Protein AF-A0A6V7P6I8-F1 (afdb_monomer_lite)

InterPro domains:
  IPR013057 Amino acid transporter, transmembrane domain [PF01490] (2-120)

pLDDT: mean 77.4, std 14.61, range [43.59, 95.0]

Radius of gyration: 20.66 Å; chains: 1; bounding box: 40×48×55 Å

Organism: NCBI:txid296719

Foldseek 3Di:
DVVVVVVVVVVVLCVVDVVPDDQLVSLCVPPNPVRSVVRVVVVVVVVVVVLVVVLVVVLVVVCVVDVDPQPCPDPDSDDPSVVVVVVSVVVVVVVVVCPDPPVVVVVVVVVVVVVVVVVVVVVVVVD

Secondary structure (DSSP, 8-state):
-HHHHHHHHHHHHHHH-TT--SHHHHHHHHH-HHHHHHHHHHHHHHHHHHHHHHHHHHHHHHHHH-TT----BTTB---HHHHHHHHHHHHHHHHHH---HHHHHHHHHHHHHHHHHHHHHHHTT--

Structure (mmCIF, N/CA/C/O backbone):
data_AF-A0A6V7P6I8-F1
#
_entry.id   AF-A0A6V7P6I8-F1
#
loop_
_atom_site.group_PDB
_atom_site.id
_atom_site.type_symbol
_atom_site.label_atom_id
_atom_site.label_alt_id
_atom_site.label_comp_id
_atom_site.label_asym_id
_atom_site.label_entity_id
_atom_site.label_seq_id
_atom_site.pdbx_PDB_ins_code
_atom_site.Cartn_x
_atom_site.Cartn_y
_atom_site.Cartn_z
_atom_site.occupancy
_atom_site.B_iso_or_equiv
_atom_site.auth_seq_id
_atom_site.auth_comp_id
_atom_site.auth_asym_id
_atom_site.auth_atom_id
_atom_site.pdbx_PDB_model_num
ATOM 1 N N . MET A 1 1 ? 7.336 -16.938 12.063 1.00 78.12 1 MET A N 1
ATOM 2 C CA . MET A 1 1 ? 6.630 -16.777 13.358 1.00 78.12 1 MET A CA 1
ATOM 3 C C . MET A 1 1 ? 5.979 -15.405 13.514 1.00 78.12 1 MET A C 1
ATOM 5 O O . MET A 1 1 ? 4.791 -15.374 13.802 1.00 78.12 1 MET A O 1
ATOM 9 N N . ILE A 1 2 ? 6.697 -14.294 13.288 1.00 90.31 2 ILE A N 1
ATOM 10 C CA . ILE A 1 2 ? 6.169 -12.928 13.497 1.00 90.31 2 ILE A CA 1
ATOM 11 C C . ILE A 1 2 ? 4.906 -12.663 12.661 1.00 90.31 2 ILE A C 1
ATOM 13 O O . ILE A 1 2 ? 3.902 -12.247 13.223 1.00 90.31 2 ILE A O 1
ATOM 17 N N . CYS A 1 3 ? 4.904 -13.016 11.369 1.00 88.69 3 CYS A N 1
ATOM 18 C CA . CYS A 1 3 ? 3.736 -12.82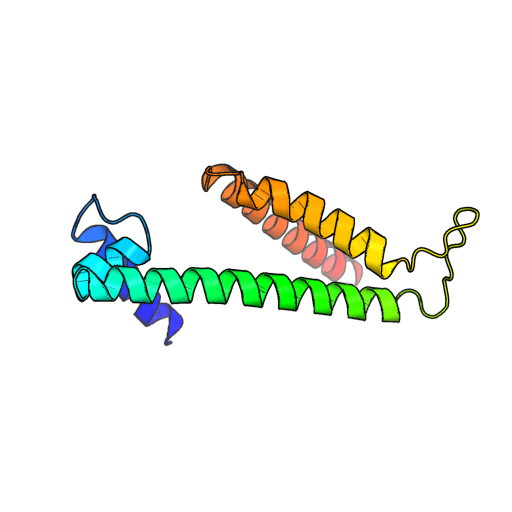9 10.494 1.00 88.69 3 CYS A CA 1
ATOM 19 C C . CYS A 1 3 ? 2.502 -13.632 10.939 1.00 88.69 3 CYS A C 1
ATOM 21 O O . CYS A 1 3 ? 1.374 -13.170 10.804 1.00 88.69 3 CYS A O 1
ATOM 23 N N . CYS A 1 4 ? 2.699 -14.836 11.489 1.00 91.38 4 CYS A N 1
ATOM 24 C CA . CYS A 1 4 ? 1.590 -15.651 11.989 1.00 91.38 4 CYS A CA 1
ATOM 25 C C . CYS A 1 4 ? 0.993 -15.039 13.258 1.00 91.38 4 CYS A C 1
ATOM 27 O O . CYS A 1 4 ? -0.223 -15.014 13.420 1.00 91.38 4 CYS A O 1
ATOM 29 N N . TYR A 1 5 ? 1.851 -14.527 14.145 1.00 93.00 5 TYR A N 1
ATOM 30 C CA . TYR A 1 5 ? 1.418 -13.863 15.369 1.00 93.00 5 TYR A CA 1
ATOM 31 C C . TYR A 1 5 ? 0.673 -12.557 15.068 1.00 93.00 5 TYR A C 1
ATOM 33 O O . TYR A 1 5 ? -0.425 -12.349 15.581 1.00 93.00 5 TYR A O 1
ATOM 41 N N . THR A 1 6 ? 1.217 -11.710 14.187 1.00 91.25 6 THR A N 1
ATOM 42 C CA . THR A 1 6 ? 0.540 -10.478 13.759 1.00 91.25 6 THR A CA 1
ATOM 43 C C . THR A 1 6 ? -0.761 -10.779 13.025 1.00 91.25 6 THR A C 1
ATOM 45 O O . THR A 1 6 ? -1.755 -10.110 13.285 1.00 91.25 6 THR A O 1
ATOM 48 N N . GLY A 1 7 ? -0.803 -11.819 12.185 1.00 90.81 7 GLY A N 1
ATOM 49 C CA . GLY A 1 7 ? -2.024 -12.270 11.515 1.00 90.81 7 GLY A CA 1
ATOM 50 C C . GLY A 1 7 ? -3.111 -12.734 12.489 1.00 90.81 7 GLY A C 1
ATOM 51 O O . GLY A 1 7 ? -4.264 -12.323 12.362 1.00 90.81 7 GLY A O 1
ATOM 52 N N . LEU A 1 8 ? -2.750 -13.528 13.504 1.00 92.94 8 LEU A N 1
ATOM 53 C CA . LEU A 1 8 ? -3.688 -13.955 14.546 1.00 92.94 8 LEU A CA 1
ATOM 54 C C . LEU A 1 8 ? -4.218 -12.752 15.338 1.00 92.94 8 LEU A C 1
ATOM 56 O O . LEU A 1 8 ? -5.416 -12.668 15.599 1.00 92.94 8 LEU A O 1
ATOM 60 N N . LEU A 1 9 ? -3.344 -11.808 15.697 1.00 90.50 9 LEU A N 1
ATOM 61 C CA . LEU A 1 9 ? -3.737 -10.595 16.410 1.00 90.50 9 LEU A CA 1
ATOM 62 C C . LEU A 1 9 ? -4.689 -9.736 15.565 1.00 90.50 9 LEU A C 1
ATOM 64 O O . LEU A 1 9 ? -5.728 -9.310 16.062 1.00 90.50 9 LEU A O 1
ATOM 68 N N . LEU A 1 10 ? -4.390 -9.566 14.272 1.00 90.06 10 LEU A N 1
ATOM 69 C CA . LEU A 1 10 ? -5.240 -8.842 13.327 1.00 90.06 10 LEU A CA 1
ATOM 70 C C . LEU A 1 10 ? -6.634 -9.474 13.231 1.00 90.06 10 LEU A C 1
ATOM 72 O O . LEU A 1 10 ? -7.641 -8.773 13.285 1.00 90.06 10 LEU A O 1
ATOM 76 N N . GLN A 1 11 ? -6.696 -10.806 13.145 1.00 90.12 11 GLN A N 1
ATOM 77 C CA . GLN A 1 11 ? -7.955 -11.549 13.120 1.00 90.12 11 GLN A CA 1
ATOM 78 C C . GLN A 1 11 ? -8.766 -11.329 14.403 1.00 90.12 11 GLN A C 1
ATOM 80 O O . GLN A 1 11 ? -9.982 -11.152 14.344 1.00 90.12 11 GLN A O 1
ATOM 85 N N . ARG A 1 12 ? -8.107 -11.322 15.567 1.00 88.69 12 ARG A N 1
ATOM 86 C CA . ARG A 1 12 ? -8.770 -11.054 16.852 1.00 88.69 12 ARG A CA 1
ATOM 87 C C . ARG A 1 12 ? -9.315 -9.630 16.914 1.00 88.69 12 ARG A C 1
ATOM 89 O O . ARG A 1 12 ? -10.443 -9.462 17.360 1.00 88.69 12 ARG A O 1
ATOM 96 N N . CYS A 1 13 ? -8.572 -8.643 16.414 1.00 86.50 13 CYS A N 1
ATOM 97 C CA . CYS A 1 13 ? -9.042 -7.260 16.322 1.00 86.50 13 CYS A CA 1
ATOM 98 C C . CYS A 1 13 ? -10.244 -7.114 15.378 1.00 86.50 13 CYS A C 1
ATOM 100 O O . CYS A 1 13 ? -11.228 -6.493 15.757 1.00 86.50 13 CYS A O 1
ATOM 102 N N . MET A 1 14 ? -10.213 -7.721 14.187 1.00 87.56 14 MET A N 1
ATOM 103 C CA . MET A 1 14 ? -11.336 -7.646 13.237 1.00 87.56 14 MET A CA 1
ATOM 104 C C . MET A 1 14 ? -12.600 -8.359 13.740 1.00 87.56 14 MET A C 1
ATOM 106 O O . MET A 1 14 ? -13.707 -7.930 13.435 1.00 87.56 14 MET A O 1
ATOM 110 N N . ASN A 1 15 ? -12.454 -9.423 14.537 1.00 89.25 15 ASN A N 1
ATOM 111 C CA . ASN A 1 15 ? -13.592 -10.105 15.160 1.00 89.25 15 ASN A CA 1
ATOM 112 C C . ASN A 1 15 ? -14.157 -9.363 16.385 1.00 89.25 15 ASN A C 1
ATOM 114 O O . ASN A 1 15 ? -15.247 -9.712 16.834 1.00 89.25 15 ASN A O 1
ATOM 118 N N . ALA A 1 16 ? -13.430 -8.394 16.952 1.00 88.00 16 ALA A N 1
ATOM 119 C CA . ALA A 1 16 ? -13.851 -7.691 18.163 1.00 88.00 16 ALA A CA 1
ATOM 120 C C . ALA A 1 16 ? -14.982 -6.682 17.903 1.00 88.00 16 ALA A C 1
ATOM 122 O O . ALA A 1 16 ? -15.885 -6.563 18.728 1.00 88.00 16 ALA A O 1
ATOM 123 N N . ASP A 1 17 ? -14.965 -5.985 16.762 1.00 85.81 17 ASP A N 1
ATOM 124 C CA . ASP A 1 17 ? -16.041 -5.074 16.359 1.00 85.81 17 ASP A CA 1
ATOM 125 C C . ASP A 1 17 ? -16.251 -5.135 14.830 1.00 85.81 17 ASP A C 1
ATOM 127 O O . ASP A 1 17 ? -15.304 -4.898 14.075 1.00 85.81 17 ASP A O 1
ATOM 131 N N . PRO A 1 18 ? -17.480 -5.399 14.339 1.00 81.81 18 PRO A N 1
ATOM 132 C CA . PRO A 1 18 ? -17.788 -5.466 12.905 1.00 81.81 18 PRO A CA 1
ATOM 133 C C . PRO A 1 18 ? -17.571 -4.146 12.137 1.00 81.81 18 PRO A C 1
ATOM 135 O O . PRO A 1 18 ? -17.611 -4.139 10.901 1.00 81.81 18 PRO A O 1
ATOM 138 N N . ARG A 1 19 ? -17.364 -3.023 12.837 1.00 80.88 19 ARG A N 1
ATOM 139 C CA . ARG A 1 19 ? -16.991 -1.728 12.248 1.00 80.88 19 ARG A CA 1
ATOM 140 C C . ARG A 1 19 ? -15.523 -1.674 11.827 1.00 80.88 19 ARG A C 1
ATOM 142 O O . ARG A 1 19 ? -15.182 -0.862 10.971 1.00 80.88 19 ARG A O 1
ATOM 149 N N . ILE A 1 20 ? -14.668 -2.533 12.381 1.00 84.62 20 ILE A N 1
ATOM 150 C CA . ILE A 1 20 ? -13.235 -2.574 12.081 1.00 84.62 20 ILE A CA 1
ATOM 151 C C . ILE A 1 20 ? -13.035 -3.276 10.738 1.00 84.62 20 ILE A C 1
ATOM 153 O O . ILE A 1 20 ? -13.092 -4.501 10.637 1.00 84.62 20 ILE A O 1
ATOM 157 N N . ARG A 1 21 ? -12.813 -2.487 9.685 1.00 80.25 21 ARG A N 1
ATOM 158 C CA . ARG A 1 21 ? -12.611 -3.003 8.320 1.00 80.25 21 ARG A CA 1
ATOM 159 C C . ARG A 1 21 ? -11.272 -2.621 7.713 1.00 80.25 21 ARG A C 1
ATOM 161 O O . ARG A 1 21 ? -10.843 -3.262 6.758 1.00 80.25 21 ARG A O 1
ATOM 168 N N . THR A 1 22 ? -10.623 -1.586 8.237 1.00 85.75 22 THR A N 1
ATOM 169 C CA . THR A 1 22 ? -9.359 -1.077 7.701 1.00 85.75 22 THR A CA 1
ATOM 170 C C . THR A 1 22 ? -8.265 -1.058 8.766 1.00 85.75 22 THR A C 1
ATOM 172 O O . THR A 1 22 ? -8.545 -0.965 9.960 1.00 85.75 22 THR A O 1
ATOM 175 N N . TYR A 1 23 ? -6.998 -1.130 8.344 1.00 85.12 23 TYR A N 1
ATOM 176 C CA . TYR A 1 23 ? -5.848 -1.067 9.256 1.00 85.12 23 TYR A CA 1
ATOM 177 C C . TYR A 1 23 ? -5.837 0.185 10.155 1.00 85.12 23 TYR A C 1
ATOM 179 O O . TYR A 1 23 ? -5.582 0.040 11.351 1.00 85.12 23 TYR A O 1
ATOM 187 N N . PRO A 1 24 ? -6.165 1.396 9.658 1.00 89.75 24 PRO A N 1
ATOM 188 C CA . PRO A 1 24 ? -6.301 2.570 10.518 1.00 89.75 24 PRO A CA 1
ATOM 189 C C . PRO A 1 24 ? -7.385 2.431 11.597 1.00 89.75 24 PRO A C 1
ATOM 191 O O . PRO A 1 24 ? -7.172 2.912 12.705 1.00 89.75 24 PRO A O 1
ATOM 194 N N . ASP A 1 25 ? -8.504 1.749 11.319 1.00 89.19 25 ASP A N 1
ATOM 195 C CA . ASP A 1 25 ? -9.555 1.503 12.324 1.00 89.19 25 ASP A CA 1
ATOM 196 C C . ASP A 1 25 ? -9.068 0.547 13.424 1.00 89.19 25 ASP A C 1
ATOM 198 O O . ASP A 1 25 ? -9.414 0.719 14.589 1.00 89.19 25 ASP A O 1
ATOM 202 N N . ILE A 1 26 ? -8.213 -0.427 13.083 1.00 90.38 26 ILE A N 1
ATOM 203 C CA . ILE A 1 26 ? -7.550 -1.298 14.071 1.00 90.38 26 ILE A CA 1
ATOM 204 C C . ILE A 1 26 ? -6.642 -0.460 14.985 1.00 90.38 26 ILE A C 1
ATOM 206 O O . ILE A 1 26 ? -6.637 -0.650 16.201 1.00 90.38 26 ILE A O 1
ATOM 210 N N . GLY A 1 27 ? -5.899 0.491 14.407 1.00 90.06 27 GLY A N 1
ATOM 211 C CA . GLY A 1 27 ? -5.086 1.450 15.158 1.00 90.06 27 GLY A CA 1
ATOM 212 C C . GLY A 1 27 ? -5.922 2.356 16.064 1.00 90.06 27 GLY A C 1
ATOM 213 O O . GLY A 1 27 ? -5.522 2.611 17.199 1.00 90.06 27 GLY A O 1
ATOM 214 N N . GLU A 1 28 ? -7.096 2.789 15.594 1.00 91.12 28 GLU A N 1
ATOM 215 C CA . GLU A 1 28 ? -8.060 3.544 16.401 1.00 91.12 28 GLU A CA 1
ATOM 216 C C . GLU A 1 28 ? -8.584 2.723 17.577 1.00 91.12 28 GLU A C 1
ATOM 218 O O . GLU A 1 28 ? -8.625 3.205 18.705 1.00 91.12 28 GLU A O 1
ATOM 223 N N . PHE A 1 29 ? -8.936 1.463 17.328 1.00 88.62 29 PHE A N 1
ATOM 224 C CA . PHE A 1 29 ? -9.450 0.566 18.353 1.00 88.62 29 PHE A CA 1
ATOM 225 C C . PHE A 1 29 ? -8.405 0.257 19.436 1.00 88.62 29 PHE A C 1
ATOM 227 O O . PHE A 1 29 ? -8.740 0.183 20.614 1.00 88.62 29 PHE A O 1
ATOM 234 N N . ALA A 1 30 ? -7.134 0.099 19.056 1.00 88.38 30 ALA A N 1
ATOM 235 C CA . ALA A 1 30 ? -6.065 -0.257 19.988 1.00 88.38 30 ALA A CA 1
ATOM 236 C C . ALA A 1 30 ? -5.457 0.945 20.738 1.00 88.38 30 ALA A C 1
ATOM 238 O O . ALA A 1 30 ? -5.094 0.816 21.905 1.00 88.38 30 ALA A O 1
ATOM 239 N N . PHE A 1 31 ? -5.321 2.102 20.080 1.00 88.75 31 PHE A N 1
ATOM 240 C CA . PHE A 1 31 ? -4.565 3.254 20.599 1.00 88.75 31 PHE A CA 1
ATOM 241 C C . PHE A 1 31 ? -5.327 4.590 20.510 1.00 88.75 31 PHE A C 1
ATOM 243 O O . PHE A 1 31 ? -4.766 5.646 20.810 1.00 88.75 31 PHE A O 1
ATOM 250 N N . GLY A 1 32 ? -6.593 4.577 20.090 1.00 91.75 32 GLY A N 1
ATOM 251 C CA . GLY A 1 32 ? -7.401 5.776 19.877 1.00 91.75 32 GLY A CA 1
ATOM 252 C C . GLY A 1 32 ? -7.019 6.558 18.615 1.00 91.75 32 GLY A C 1
ATOM 253 O O . GLY A 1 32 ? -6.280 6.094 17.744 1.00 91.75 32 GLY A O 1
ATOM 254 N N . TYR A 1 33 ? -7.508 7.794 18.517 1.00 91.88 33 TYR A N 1
ATOM 255 C CA . TYR A 1 33 ? -7.370 8.636 17.321 1.00 91.88 33 TYR A CA 1
ATOM 256 C C . TYR A 1 33 ? -5.913 8.862 16.872 1.00 91.88 33 TYR A C 1
ATOM 258 O O . TYR A 1 33 ? -5.609 8.827 15.679 1.00 91.88 33 TYR A O 1
ATOM 266 N N . SER A 1 34 ? -4.983 9.025 17.817 1.00 92.69 34 SER A N 1
ATOM 267 C CA . SER A 1 34 ? -3.552 9.155 17.505 1.00 92.69 34 SER A CA 1
ATOM 268 C C . SER A 1 34 ? -2.993 7.903 16.819 1.00 92.69 34 SER A C 1
ATOM 270 O O . SER A 1 34 ? -2.201 8.013 15.883 1.00 92.69 34 SER A O 1
ATOM 272 N N . GLY A 1 35 ? -3.449 6.715 17.234 1.00 92.31 35 GLY A N 1
ATOM 273 C CA . GLY A 1 35 ? -3.093 5.441 16.611 1.00 92.31 35 GLY A CA 1
ATOM 274 C C . GLY A 1 35 ? -3.593 5.326 15.179 1.00 92.31 35 GLY A C 1
ATOM 275 O O . GLY A 1 35 ? -2.847 4.900 14.299 1.00 92.31 35 GLY A O 1
ATOM 276 N N . ARG A 1 36 ? -4.824 5.777 14.921 1.00 92.94 36 ARG A N 1
ATOM 277 C CA . ARG A 1 36 ? -5.384 5.835 13.565 1.00 92.94 36 ARG A CA 1
ATOM 278 C C . ARG A 1 36 ? -4.522 6.657 12.623 1.00 92.94 36 ARG A C 1
ATOM 280 O O . ARG A 1 36 ? -4.198 6.190 11.531 1.00 92.94 36 ARG A O 1
ATOM 287 N N . ILE A 1 37 ? -4.146 7.866 13.043 1.00 94.50 37 ILE A N 1
ATOM 288 C CA . ILE A 1 37 ? -3.297 8.748 12.237 1.00 94.50 37 ILE A CA 1
ATOM 289 C C . ILE A 1 37 ? -1.962 8.058 11.963 1.00 94.50 37 ILE A C 1
ATOM 291 O O . ILE A 1 37 ? -1.574 7.923 10.805 1.00 94.50 37 ILE A O 1
ATOM 295 N N . PHE A 1 38 ? -1.297 7.553 12.999 1.00 95.00 38 PHE A N 1
ATOM 296 C CA . PHE A 1 38 ? 0.013 6.928 12.851 1.00 95.00 38 PHE A CA 1
ATOM 297 C C . PHE A 1 38 ? -0.009 5.711 11.912 1.00 95.00 38 PHE A C 1
ATOM 299 O O . PHE A 1 38 ? 0.777 5.645 10.967 1.00 95.00 38 PHE A O 1
ATOM 306 N N . VAL A 1 39 ? -0.954 4.784 12.110 1.00 92.75 39 VAL A N 1
ATOM 307 C CA . VAL A 1 39 ? -1.106 3.590 11.260 1.00 92.75 39 VAL A CA 1
ATOM 308 C C . VAL A 1 39 ? -1.446 3.975 9.822 1.00 92.75 39 VAL A C 1
ATOM 310 O O . VAL A 1 39 ? -0.904 3.385 8.890 1.00 92.75 39 VAL A O 1
ATOM 313 N N . SER A 1 40 ? -2.300 4.983 9.621 1.00 90.31 40 SER A N 1
ATOM 314 C CA . SER A 1 40 ? -2.623 5.464 8.276 1.00 90.31 40 SER A CA 1
ATOM 315 C C . SER A 1 40 ? -1.399 6.023 7.546 1.00 90.31 40 SER A C 1
ATOM 317 O O . SER A 1 40 ? -1.160 5.646 6.402 1.00 90.31 40 SER A O 1
ATOM 319 N N . ILE A 1 41 ? -0.582 6.848 8.212 1.00 93.44 41 ILE A N 1
ATOM 320 C CA . ILE A 1 41 ? 0.643 7.416 7.634 1.00 93.44 41 ILE A CA 1
ATOM 321 C C . ILE A 1 41 ? 1.604 6.296 7.244 1.00 93.44 41 ILE A C 1
ATOM 323 O O . ILE A 1 41 ? 2.118 6.289 6.127 1.00 93.44 41 ILE A O 1
ATOM 327 N N . PHE A 1 42 ? 1.817 5.335 8.144 1.00 92.38 42 PHE A N 1
ATOM 328 C CA . PHE A 1 42 ? 2.721 4.220 7.897 1.00 92.38 42 PHE A CA 1
ATOM 329 C C . PHE A 1 42 ? 2.259 3.356 6.715 1.00 92.38 42 PHE A C 1
ATOM 331 O O . PHE A 1 42 ? 3.062 3.046 5.844 1.00 92.38 42 PHE A O 1
ATOM 338 N N . MET A 1 43 ? 0.961 3.046 6.630 1.00 87.56 43 MET A N 1
ATOM 339 C CA . MET A 1 43 ? 0.376 2.296 5.510 1.00 87.56 43 MET A CA 1
ATOM 340 C C . MET A 1 43 ? 0.549 3.008 4.163 1.00 87.56 43 MET A C 1
ATOM 342 O O . MET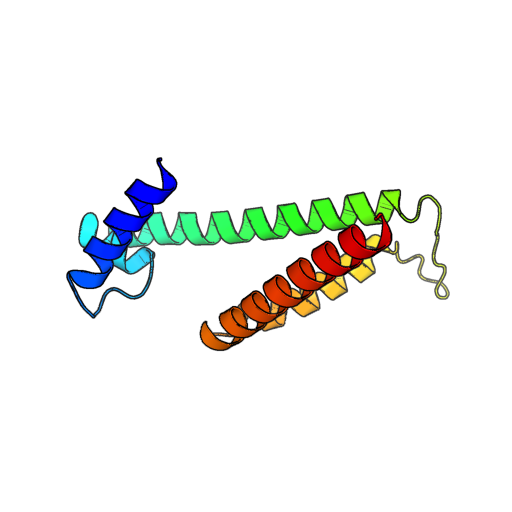 A 1 43 ? 0.932 2.380 3.17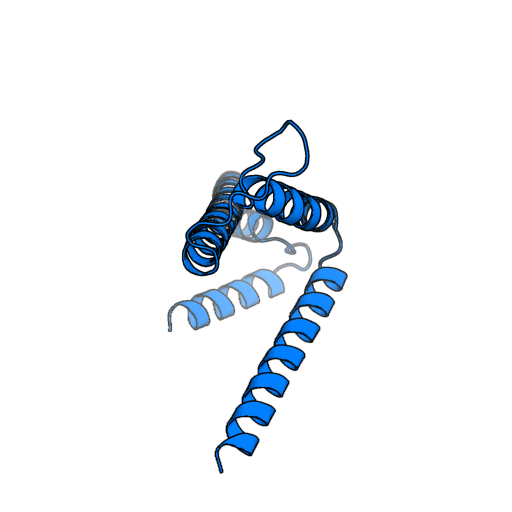7 1.00 87.56 43 MET A O 1
ATOM 346 N N . TYR A 1 44 ? 0.301 4.321 4.101 1.00 83.50 44 TYR A N 1
ATOM 347 C CA . TYR A 1 44 ? 0.508 5.082 2.864 1.00 83.50 44 TYR A CA 1
ATOM 348 C C . TYR A 1 44 ? 1.982 5.157 2.468 1.00 83.50 44 TYR A C 1
ATOM 350 O O . TYR A 1 44 ? 2.308 5.046 1.286 1.00 83.50 44 TYR A O 1
ATOM 358 N N . LEU A 1 45 ? 2.869 5.327 3.448 1.00 88.88 45 LEU A N 1
ATOM 359 C CA . LEU A 1 45 ? 4.307 5.356 3.218 1.00 88.88 45 LEU A CA 1
ATOM 360 C C . LEU A 1 45 ? 4.808 3.998 2.714 1.00 88.88 45 LEU A C 1
ATOM 362 O O . LEU A 1 45 ? 5.547 3.959 1.734 1.00 88.88 45 LEU A O 1
ATOM 366 N N . GLU A 1 46 ? 4.375 2.897 3.328 1.00 86.19 46 GLU A N 1
ATOM 367 C CA . GLU A 1 46 ? 4.701 1.538 2.890 1.00 86.19 46 GLU A CA 1
ATOM 368 C C . GLU A 1 46 ? 4.256 1.303 1.442 1.00 86.19 46 GLU A C 1
ATOM 370 O O . GLU A 1 46 ? 5.072 0.909 0.609 1.00 86.19 46 GLU A O 1
ATOM 375 N N . LEU A 1 47 ? 3.003 1.634 1.106 1.00 84.19 47 LEU A N 1
ATOM 376 C CA . LEU A 1 47 ? 2.481 1.485 -0.254 1.00 84.19 47 LEU A CA 1
ATOM 377 C C . LEU A 1 47 ? 3.291 2.298 -1.278 1.00 84.19 47 LEU A C 1
ATOM 379 O O . LEU A 1 47 ? 3.604 1.802 -2.361 1.00 84.19 47 LEU A O 1
ATOM 383 N N . TYR A 1 48 ? 3.656 3.534 -0.933 1.00 79.88 48 TYR A N 1
ATOM 384 C CA . TYR A 1 48 ? 4.460 4.408 -1.787 1.00 79.88 48 TYR A CA 1
ATOM 385 C C . TYR A 1 48 ? 5.878 3.865 -2.005 1.00 79.88 48 TYR A C 1
ATOM 387 O O . TYR A 1 48 ? 6.352 3.804 -3.141 1.00 79.88 48 TYR A O 1
ATOM 395 N N . LEU A 1 49 ? 6.546 3.427 -0.933 1.00 84.19 49 LEU A N 1
ATOM 396 C CA . LEU A 1 49 ? 7.892 2.860 -1.016 1.00 84.19 49 LEU A CA 1
ATOM 397 C C . LEU A 1 49 ? 7.915 1.552 -1.810 1.00 84.19 49 LEU A C 1
ATOM 399 O O . LEU A 1 49 ? 8.816 1.363 -2.626 1.00 84.19 49 LEU A O 1
ATOM 403 N N . VAL A 1 50 ? 6.925 0.675 -1.620 1.00 83.25 50 VAL A N 1
ATOM 404 C CA . VAL A 1 50 ? 6.796 -0.570 -2.392 1.00 83.25 50 VAL A CA 1
ATOM 405 C C . VAL A 1 50 ? 6.607 -0.268 -3.879 1.00 83.25 50 VAL A C 1
ATOM 407 O O . VAL A 1 50 ? 7.294 -0.863 -4.709 1.00 83.25 50 VAL A O 1
ATOM 410 N N . ALA A 1 51 ? 5.738 0.688 -4.225 1.00 81.25 51 ALA A N 1
ATOM 411 C CA . ALA A 1 51 ? 5.513 1.082 -5.615 1.00 81.25 51 ALA A CA 1
ATOM 412 C C . ALA A 1 51 ? 6.787 1.637 -6.274 1.00 81.25 51 ALA A C 1
ATOM 414 O O . ALA 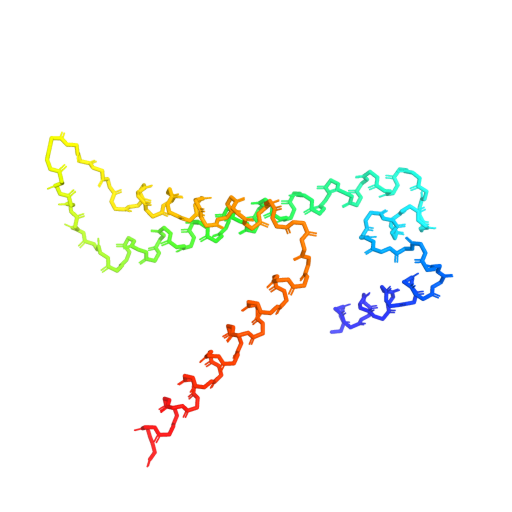A 1 51 ? 7.127 1.248 -7.391 1.00 81.25 51 ALA A O 1
ATOM 415 N N . ILE A 1 52 ? 7.530 2.499 -5.572 1.00 81.25 52 ILE A N 1
ATOM 416 C CA . ILE A 1 52 ? 8.821 3.008 -6.057 1.00 81.25 52 ILE A CA 1
ATOM 417 C C . ILE A 1 52 ? 9.833 1.877 -6.214 1.00 81.25 52 ILE A C 1
ATOM 419 O O . ILE A 1 52 ? 10.516 1.813 -7.234 1.00 81.25 52 ILE A O 1
ATOM 423 N N . GLY A 1 53 ? 9.937 0.984 -5.228 1.00 85.75 53 GLY A N 1
ATOM 424 C CA . GLY A 1 53 ? 10.853 -0.153 -5.278 1.00 85.75 53 GLY A CA 1
ATOM 425 C C . GLY A 1 53 ? 10.592 -1.042 -6.493 1.00 85.75 53 GLY A C 1
ATOM 426 O O . GLY A 1 53 ? 11.531 -1.402 -7.200 1.00 85.75 53 GLY A O 1
ATOM 427 N N . PHE A 1 54 ? 9.320 -1.322 -6.787 1.00 82.56 54 PHE A N 1
ATOM 428 C CA . PHE A 1 54 ? 8.923 -2.076 -7.975 1.00 82.56 54 PHE A CA 1
ATOM 429 C C . PHE A 1 54 ? 9.288 -1.341 -9.270 1.00 82.56 54 PHE A C 1
ATOM 431 O O . PHE A 1 54 ? 9.889 -1.934 -10.160 1.00 82.56 54 PHE A O 1
ATOM 438 N N . LEU A 1 55 ? 9.022 -0.033 -9.345 1.00 80.31 55 LEU A N 1
ATOM 439 C CA . LEU A 1 55 ? 9.375 0.793 -10.503 1.00 80.31 55 LEU A CA 1
ATOM 440 C C . LEU A 1 55 ? 10.887 0.802 -10.774 1.00 80.31 55 LEU A C 1
ATOM 442 O O . LEU A 1 55 ? 11.319 0.739 -11.925 1.00 80.31 55 LEU A O 1
ATOM 446 N N . ILE A 1 56 ? 11.701 0.891 -9.718 1.00 83.06 56 ILE A N 1
ATOM 447 C CA . ILE A 1 56 ? 13.162 0.834 -9.828 1.00 83.06 56 ILE A CA 1
ATOM 448 C C . ILE A 1 56 ? 13.594 -0.549 -10.313 1.00 83.06 56 ILE A C 1
ATOM 450 O O . ILE A 1 56 ? 14.415 -0.632 -11.222 1.00 83.06 56 ILE A O 1
ATOM 454 N N . LEU A 1 57 ? 13.032 -1.618 -9.738 1.00 82.75 57 LEU A N 1
ATOM 455 C CA . LEU A 1 57 ? 13.356 -2.990 -10.114 1.00 82.75 57 LEU A CA 1
ATOM 456 C C . LEU A 1 57 ? 13.012 -3.266 -11.580 1.00 82.75 57 LEU A C 1
ATOM 458 O O . LEU A 1 57 ? 13.841 -3.814 -12.300 1.00 82.75 57 LEU A O 1
ATOM 462 N N . GLU A 1 58 ? 11.827 -2.875 -12.046 1.00 77.19 58 GLU A N 1
ATOM 463 C CA . GLU A 1 58 ? 11.467 -2.995 -13.461 1.00 77.19 58 GLU A CA 1
ATOM 464 C C . GLU A 1 58 ? 12.368 -2.135 -14.348 1.00 77.19 58 GLU A C 1
ATOM 466 O O . GLU A 1 58 ? 12.807 -2.593 -15.401 1.00 77.19 58 GLU A O 1
ATOM 471 N N . GLY A 1 59 ? 12.710 -0.923 -13.901 1.00 73.69 59 GLY A N 1
ATOM 472 C CA . GLY A 1 59 ? 13.649 -0.054 -14.603 1.00 73.69 59 GLY A CA 1
ATOM 473 C C . GLY A 1 59 ? 15.037 -0.682 -14.779 1.00 73.69 59 GLY A C 1
ATOM 474 O O . GLY A 1 59 ? 15.597 -0.586 -15.865 1.00 73.69 59 GLY A O 1
ATOM 475 N N . ASP A 1 60 ? 15.573 -1.334 -13.744 1.00 78.25 60 ASP A N 1
ATOM 476 C CA . ASP A 1 60 ? 16.883 -2.006 -13.770 1.00 78.25 60 ASP A CA 1
ATOM 477 C C . ASP A 1 60 ? 16.851 -3.307 -14.587 1.00 78.25 60 ASP A C 1
ATOM 479 O O . ASP A 1 60 ? 17.764 -3.589 -15.362 1.00 78.25 60 ASP A O 1
ATOM 483 N N . ASN A 1 61 ? 15.768 -4.087 -14.475 1.00 81.00 61 ASN A N 1
ATOM 484 C CA . ASN A 1 61 ? 15.578 -5.283 -15.298 1.00 81.00 61 ASN A CA 1
ATOM 485 C C . ASN A 1 61 ? 15.468 -4.933 -16.783 1.00 81.00 61 ASN A C 1
ATOM 487 O O . ASN A 1 61 ? 16.037 -5.635 -17.613 1.00 81.00 61 ASN A O 1
ATOM 491 N N . LEU A 1 62 ? 14.770 -3.848 -17.126 1.00 69.88 62 LEU A N 1
ATOM 492 C CA . LEU A 1 62 ? 14.631 -3.414 -18.513 1.00 69.88 62 LEU A CA 1
ATOM 493 C C . LEU A 1 62 ? 15.960 -2.906 -19.089 1.00 69.88 62 LEU A C 1
ATOM 495 O O . LEU A 1 62 ? 16.266 -3.203 -20.240 1.00 69.88 62 LEU A O 1
ATOM 499 N N . ASP A 1 63 ? 16.756 -2.198 -18.285 1.00 70.12 63 ASP A N 1
ATOM 500 C CA . ASP A 1 63 ? 18.110 -1.759 -18.651 1.00 70.12 63 ASP A CA 1
ATOM 501 C C . ASP A 1 63 ? 19.028 -2.959 -18.947 1.00 70.12 63 ASP A C 1
ATOM 503 O O . ASP A 1 63 ? 19.733 -2.981 -19.953 1.00 70.12 63 ASP A O 1
ATOM 507 N N . LYS A 1 64 ? 18.923 -4.025 -18.141 1.00 71.06 64 LYS A N 1
ATOM 508 C CA . LYS A 1 64 ? 19.637 -5.295 -18.358 1.00 71.06 64 LYS A CA 1
ATOM 509 C C . LYS A 1 64 ? 19.132 -6.107 -19.546 1.00 71.06 64 LYS A C 1
ATOM 511 O O . LYS A 1 64 ? 19.916 -6.843 -20.140 1.00 71.06 64 LYS A O 1
ATOM 516 N N . LEU A 1 65 ? 17.837 -6.039 -19.854 1.00 68.50 65 LEU A N 1
ATOM 517 C CA . LEU A 1 65 ? 17.235 -6.786 -20.961 1.00 68.50 65 LEU A CA 1
ATOM 518 C C . LEU A 1 65 ? 17.496 -6.108 -22.313 1.00 68.50 65 LEU A C 1
ATOM 520 O O . LEU A 1 65 ? 17.617 -6.789 -23.328 1.00 68.50 65 LEU A O 1
ATOM 524 N N . PHE A 1 66 ? 17.610 -4.779 -22.316 1.00 64.88 66 PHE A N 1
ATOM 525 C CA . PHE A 1 66 ? 17.918 -3.978 -23.497 1.00 64.88 66 PHE A CA 1
ATOM 526 C C . PHE A 1 66 ? 19.107 -3.035 -23.265 1.00 64.88 66 PHE A C 1
ATOM 528 O O . PHE A 1 66 ? 18.951 -1.810 -23.367 1.00 64.88 66 PHE A O 1
ATOM 535 N N . PRO A 1 67 ? 20.311 -3.579 -23.013 1.00 58.09 67 PRO A N 1
ATOM 536 C CA . PRO A 1 67 ? 21.517 -2.779 -23.087 1.00 58.09 67 PRO A CA 1
ATOM 537 C C . PRO A 1 67 ? 21.626 -2.313 -24.548 1.00 58.09 67 PRO A C 1
ATOM 539 O O . PRO A 1 67 ? 21.611 -3.130 -25.462 1.00 58.09 67 PRO A O 1
ATOM 542 N N . ASP A 1 68 ? 21.632 -1.000 -24.782 1.00 54.50 68 ASP A N 1
ATOM 543 C CA . ASP A 1 68 ? 21.794 -0.343 -26.095 1.00 54.50 68 ASP A CA 1
ATOM 544 C C . ASP A 1 68 ? 20.580 -0.129 -27.029 1.00 54.50 68 ASP A C 1
ATOM 546 O O . ASP A 1 68 ? 20.767 0.384 -28.138 1.00 54.50 68 ASP A O 1
ATOM 550 N N . THR A 1 69 ? 19.316 -0.350 -26.638 1.00 51.84 69 THR A N 1
ATOM 551 C CA . THR A 1 69 ? 18.201 0.095 -27.512 1.00 51.84 69 THR A CA 1
ATOM 552 C C . THR A 1 69 ? 17.861 1.571 -27.306 1.00 51.84 69 THR A C 1
ATOM 554 O O . THR A 1 69 ? 16.932 1.935 -26.580 1.00 51.84 69 THR A O 1
ATOM 557 N N . ARG A 1 70 ? 18.577 2.449 -28.012 1.00 50.78 70 ARG A N 1
ATOM 558 C CA . ARG A 1 70 ? 18.078 3.789 -28.352 1.00 50.78 70 ARG A CA 1
ATOM 559 C C . ARG A 1 70 ? 16.897 3.629 -29.314 1.00 50.78 70 ARG A C 1
ATOM 561 O O . ARG A 1 70 ? 17.082 3.560 -30.525 1.00 50.78 70 ARG A O 1
ATOM 568 N N . LEU A 1 71 ? 15.681 3.515 -28.783 1.00 49.22 71 LEU A N 1
ATOM 569 C CA . LEU A 1 71 ? 14.469 3.473 -29.603 1.00 49.22 71 LEU A CA 1
ATOM 570 C C . LEU A 1 71 ? 14.145 4.884 -30.103 1.00 49.22 71 LEU A C 1
ATOM 572 O O . LEU A 1 71 ? 13.458 5.667 -29.451 1.00 49.22 71 LEU A O 1
ATOM 576 N N . THR A 1 72 ? 14.686 5.222 -31.268 1.00 47.09 72 THR A N 1
ATOM 577 C CA . THR A 1 72 ? 14.437 6.493 -31.949 1.00 47.09 72 THR A CA 1
ATOM 578 C C . THR A 1 72 ? 13.064 6.444 -32.628 1.00 47.09 72 THR A C 1
ATOM 580 O O . THR A 1 72 ? 12.941 6.021 -33.775 1.00 47.09 72 THR A O 1
ATOM 583 N N . VAL A 1 73 ? 12.007 6.856 -31.923 1.00 44.69 73 VAL A N 1
ATOM 584 C CA . VAL A 1 73 ? 10.675 7.075 -32.516 1.00 44.69 73 VAL A CA 1
ATOM 585 C C . VAL A 1 73 ? 10.574 8.554 -32.914 1.00 44.69 73 VAL A C 1
ATOM 587 O O . VAL A 1 73 ? 10.116 9.396 -32.147 1.00 44.69 73 VAL A O 1
ATOM 590 N N . GLY A 1 74 ? 11.071 8.898 -34.108 1.00 62.44 74 GLY A N 1
ATOM 591 C CA . GLY A 1 74 ? 11.091 10.280 -34.621 1.00 62.44 74 GLY A CA 1
ATOM 592 C C . GLY A 1 74 ? 12.192 11.170 -34.011 1.00 62.44 74 GLY A C 1
ATOM 593 O O . GLY A 1 74 ? 13.292 10.703 -33.744 1.00 62.44 74 GLY A O 1
ATOM 594 N N . THR A 1 75 ? 11.923 12.468 -33.802 1.00 45.09 75 THR A N 1
ATOM 595 C CA . THR A 1 75 ? 12.860 13.477 -33.239 1.00 45.09 75 THR A CA 1
ATOM 596 C C . THR A 1 75 ? 12.962 13.471 -31.709 1.00 45.09 75 THR A C 1
ATOM 598 O O . THR A 1 75 ? 13.651 14.315 -31.135 1.00 45.09 75 THR A O 1
ATOM 601 N N . ILE A 1 76 ? 12.290 12.540 -31.030 1.00 43.59 76 ILE A N 1
ATOM 602 C CA . ILE A 1 76 ? 12.244 12.474 -29.569 1.00 43.59 76 ILE A CA 1
ATOM 603 C C . ILE A 1 76 ? 12.907 11.165 -29.138 1.00 43.59 76 ILE A C 1
ATOM 605 O O . ILE A 1 76 ? 12.357 10.080 -29.305 1.00 43.59 76 ILE A O 1
ATOM 609 N N . SER A 1 77 ? 14.117 11.267 -28.590 1.00 46.66 77 SER A N 1
ATOM 610 C CA . SER A 1 77 ? 14.833 10.140 -27.984 1.00 46.66 77 SER A CA 1
ATOM 611 C C . SER A 1 77 ? 14.201 9.813 -26.630 1.00 46.66 77 SER A C 1
ATOM 613 O O . SER A 1 77 ? 14.736 10.182 -25.585 1.00 46.66 77 SER A O 1
ATOM 615 N N . ILE A 1 78 ? 13.041 9.158 -26.631 1.00 52.09 78 ILE A N 1
ATOM 616 C CA . ILE A 1 78 ? 12.416 8.686 -25.396 1.00 52.09 78 ILE A CA 1
ATOM 617 C C . ILE A 1 78 ? 13.140 7.403 -24.996 1.00 52.09 78 ILE A C 1
ATOM 619 O O . ILE A 1 78 ? 13.025 6.381 -25.669 1.00 52.09 78 ILE A O 1
ATOM 623 N N . ALA A 1 79 ? 13.916 7.455 -23.913 1.00 57.44 79 ALA A N 1
ATOM 624 C CA . ALA A 1 79 ? 14.492 6.249 -23.334 1.00 57.44 79 ALA A CA 1
ATOM 625 C C . ALA A 1 79 ? 13.340 5.279 -23.022 1.00 57.44 79 ALA A C 1
ATOM 627 O O . ALA A 1 79 ? 12.382 5.666 -22.352 1.00 57.44 79 ALA A O 1
ATOM 628 N N . SER A 1 80 ? 13.422 4.035 -23.492 1.00 55.88 80 SER A N 1
ATOM 629 C CA . SER A 1 80 ? 12.454 2.947 -23.253 1.00 55.88 80 SER A CA 1
ATOM 630 C C . SER A 1 80 ? 11.995 2.862 -21.786 1.00 55.88 80 SER A C 1
ATOM 632 O O . SER A 1 80 ? 10.823 2.615 -21.507 1.00 55.88 80 SER A O 1
ATOM 634 N N . LYS A 1 81 ? 12.889 3.218 -20.856 1.00 56.81 81 LYS A N 1
ATOM 635 C CA . LYS A 1 81 ? 12.639 3.417 -19.423 1.00 56.81 81 LYS A CA 1
ATOM 636 C C . LYS A 1 81 ? 11.484 4.382 -19.094 1.00 56.81 81 LYS A C 1
ATOM 638 O O . LYS A 1 81 ? 10.672 4.081 -18.229 1.00 56.81 81 LYS A O 1
ATOM 643 N N . GLN A 1 82 ? 11.382 5.539 -19.752 1.00 60.53 82 GLN A N 1
ATOM 644 C CA . GLN A 1 82 ? 10.357 6.555 -19.458 1.00 60.53 82 GLN A CA 1
ATOM 645 C C . GLN A 1 82 ? 8.963 6.163 -19.962 1.00 60.53 82 GLN A C 1
ATOM 647 O O . GLN A 1 82 ? 7.975 6.455 -19.291 1.00 60.53 82 GLN A O 1
ATOM 652 N N . LEU A 1 83 ? 8.871 5.471 -21.103 1.00 63.28 83 LEU A N 1
ATOM 653 C CA . LEU A 1 83 ? 7.599 4.934 -21.595 1.00 63.28 83 LEU A CA 1
ATOM 654 C C . LEU A 1 83 ? 7.077 3.821 -20.691 1.00 63.28 83 LEU A C 1
ATOM 656 O O . LEU A 1 83 ? 5.889 3.808 -20.392 1.00 63.28 83 LEU A O 1
ATOM 660 N N . PHE A 1 84 ? 7.956 2.943 -20.205 1.00 62.97 84 PHE A N 1
ATOM 661 C CA . PHE A 1 84 ? 7.577 1.892 -19.261 1.00 62.97 84 PHE A CA 1
ATOM 662 C C . PHE A 1 84 ? 7.115 2.479 -17.925 1.00 62.97 84 PHE A C 1
ATOM 664 O O . PHE A 1 84 ? 6.064 2.100 -17.428 1.00 62.97 84 PHE A O 1
ATOM 671 N N . VAL A 1 85 ? 7.820 3.490 -17.402 1.00 67.81 85 VAL A N 1
ATOM 672 C CA . VAL A 1 85 ? 7.387 4.236 -16.208 1.00 67.81 85 VAL A CA 1
ATOM 673 C C . VAL A 1 85 ? 6.021 4.892 -16.422 1.00 67.81 85 VAL A C 1
ATOM 675 O O . VAL A 1 85 ? 5.184 4.833 -15.527 1.00 67.81 85 VAL A O 1
ATOM 678 N N . MET A 1 86 ? 5.754 5.471 -17.598 1.00 68.50 86 MET A N 1
ATOM 679 C CA . MET A 1 86 ? 4.428 6.010 -17.929 1.00 68.50 86 MET A CA 1
ATOM 680 C C . MET A 1 86 ? 3.355 4.925 -18.048 1.00 68.50 86 MET A C 1
ATOM 682 O O . MET A 1 86 ? 2.241 5.142 -17.589 1.00 68.50 86 MET A O 1
ATOM 686 N N . LEU A 1 87 ? 3.665 3.767 -18.633 1.00 66.56 87 LEU A N 1
ATOM 687 C CA . LEU A 1 87 ? 2.727 2.652 -18.795 1.00 66.56 87 LEU A CA 1
ATOM 688 C C . LEU A 1 87 ? 2.397 2.019 -17.438 1.00 66.56 87 LEU A C 1
ATOM 690 O O . LEU A 1 87 ? 1.233 1.810 -17.117 1.00 66.56 87 LEU A O 1
ATOM 694 N N . VAL A 1 88 ? 3.411 1.807 -16.601 1.00 69.25 88 VAL A N 1
ATOM 695 C CA . VAL A 1 88 ? 3.265 1.342 -15.219 1.00 69.25 88 VAL A CA 1
ATOM 696 C C . VAL A 1 88 ? 2.507 2.375 -14.392 1.00 69.25 88 VAL A C 1
ATOM 698 O O . VAL A 1 88 ? 1.569 2.007 -13.698 1.00 69.25 88 VAL A O 1
ATOM 701 N N . ALA A 1 89 ? 2.806 3.671 -14.519 1.00 71.75 89 ALA A N 1
ATOM 702 C CA . ALA A 1 89 ? 2.005 4.721 -13.890 1.00 71.75 89 ALA A CA 1
ATOM 703 C C . ALA A 1 89 ? 0.547 4.687 -14.377 1.00 71.75 89 ALA A C 1
ATOM 705 O O . ALA A 1 89 ? -0.360 4.795 -13.561 1.00 71.75 89 ALA A O 1
ATOM 706 N N . LEU A 1 90 ? 0.305 4.464 -15.673 1.00 66.38 90 LEU A N 1
ATOM 707 C CA . LEU A 1 90 ? -1.028 4.349 -16.274 1.00 66.38 90 LEU A CA 1
ATOM 708 C C . LEU A 1 90 ? -1.766 3.064 -15.868 1.00 66.38 90 LEU A C 1
ATOM 710 O O . LEU A 1 90 ? -2.988 3.050 -15.922 1.00 66.38 90 LEU A O 1
ATOM 714 N N . ILE A 1 91 ? -1.061 2.008 -15.454 1.00 64.12 91 ILE A N 1
ATOM 715 C CA . ILE A 1 91 ? -1.632 0.769 -14.893 1.00 64.12 91 ILE A CA 1
ATOM 716 C C . ILE A 1 91 ? -1.856 0.908 -13.380 1.00 64.12 91 ILE A C 1
ATOM 718 O O . ILE A 1 91 ? -2.864 0.436 -12.855 1.00 64.12 91 ILE A O 1
ATOM 722 N N . ILE A 1 92 ? -0.970 1.612 -12.673 1.00 66.50 92 ILE A N 1
ATOM 723 C CA . ILE A 1 92 ? -1.106 1.877 -11.239 1.00 66.50 92 ILE A CA 1
ATOM 724 C C . ILE A 1 92 ? -2.226 2.901 -10.982 1.00 66.50 92 ILE A C 1
ATOM 726 O O . ILE A 1 92 ? -3.002 2.730 -10.043 1.00 66.50 92 ILE A O 1
ATOM 730 N N . LEU A 1 93 ? -2.385 3.920 -11.833 1.00 63.28 93 LEU A N 1
ATOM 731 C CA . LEU A 1 93 ? -3.458 4.921 -11.743 1.00 63.28 93 LEU A CA 1
ATOM 732 C C . LEU A 1 93 ? -4.882 4.321 -11.651 1.00 63.28 93 LEU A C 1
ATOM 734 O O . LEU A 1 93 ? -5.651 4.751 -10.793 1.00 63.28 93 LEU A O 1
ATOM 738 N N . PRO A 1 94 ? -5.287 3.337 -12.476 1.00 53.78 94 PRO A N 1
ATOM 739 C CA . PRO A 1 94 ? -6.582 2.691 -12.330 1.00 53.78 94 PRO A CA 1
ATOM 740 C C . PRO A 1 94 ? -6.626 1.802 -11.085 1.00 53.78 94 PRO A C 1
ATOM 742 O O . PRO A 1 94 ? -7.675 1.741 -10.449 1.00 53.78 94 PRO A O 1
ATOM 745 N N . THR A 1 95 ? -5.514 1.180 -10.663 1.00 55.66 95 THR A N 1
ATOM 746 C CA . THR A 1 95 ? -5.494 0.407 -9.404 1.00 55.66 95 THR A CA 1
ATOM 747 C C . THR A 1 95 ? -5.642 1.274 -8.152 1.00 55.66 95 THR A C 1
ATOM 749 O O . THR A 1 95 ? -6.247 0.818 -7.187 1.00 55.66 95 THR A O 1
ATOM 752 N N . THR A 1 96 ? -5.190 2.533 -8.166 1.00 59.72 96 THR A N 1
ATOM 753 C CA . THR A 1 96 ? -5.417 3.476 -7.056 1.00 59.72 96 THR A CA 1
ATOM 754 C C . THR A 1 96 ? -6.828 4.074 -7.065 1.00 59.72 96 THR A C 1
ATOM 756 O O . THR A 1 96 ? -7.318 4.498 -6.018 1.00 59.72 96 THR A O 1
ATOM 759 N N . TRP A 1 97 ? -7.523 4.052 -8.211 1.00 51.12 97 TRP A N 1
ATOM 760 C CA . TRP A 1 97 ? -8.929 4.465 -8.330 1.00 51.12 97 TRP A CA 1
ATOM 761 C C . TRP A 1 97 ? -9.930 3.323 -8.080 1.00 51.12 97 TRP A C 1
ATOM 763 O O . TRP A 1 97 ? -11.086 3.568 -7.717 1.00 51.12 97 TRP A O 1
ATOM 773 N N . LEU A 1 98 ? -9.506 2.064 -8.233 1.00 49.12 98 LEU A N 1
ATOM 774 C CA . LEU A 1 98 ? -10.299 0.866 -7.949 1.00 49.12 98 LEU A CA 1
ATOM 775 C C . LEU A 1 98 ? -10.518 0.719 -6.435 1.00 49.12 98 LEU A C 1
ATOM 777 O O . LEU A 1 98 ? -9.916 -0.105 -5.756 1.00 49.12 98 LEU A O 1
ATOM 781 N N . ARG A 1 99 ? -11.484 1.478 -5.908 1.00 54.34 99 ARG A N 1
ATOM 782 C CA . ARG A 1 99 ? -12.043 1.351 -4.547 1.00 54.34 99 ARG A CA 1
ATOM 783 C C . ARG A 1 99 ? -12.631 -0.036 -4.232 1.00 54.34 99 ARG A C 1
ATOM 785 O O . ARG A 1 99 ? -13.148 -0.248 -3.139 1.00 54.34 99 ARG A O 1
ATOM 792 N N . SER A 1 100 ? -12.587 -0.985 -5.165 1.00 59.59 100 SER A N 1
ATOM 793 C CA . SER A 1 100 ? -13.097 -2.341 -4.997 1.00 59.59 100 SER A CA 1
ATOM 794 C C . SER A 1 100 ? -11.960 -3.329 -4.727 1.00 59.59 100 SER A C 1
ATOM 796 O O . SER A 1 100 ? -11.368 -3.871 -5.665 1.00 59.59 100 SER A O 1
ATOM 798 N N . LEU A 1 101 ? -11.727 -3.644 -3.447 1.00 64.62 101 LEU A N 1
ATOM 799 C CA . LEU A 1 101 ? -10.811 -4.715 -3.022 1.00 64.62 101 LEU A CA 1
ATOM 800 C C . LEU A 1 101 ? -11.113 -6.062 -3.712 1.00 64.62 101 LEU A C 1
ATOM 802 O O . LEU A 1 101 ? -10.210 -6.864 -3.920 1.00 64.62 101 LEU A O 1
ATOM 806 N N . GLY A 1 102 ? -12.370 -6.295 -4.111 1.00 70.25 102 GLY A N 1
ATOM 807 C CA . GLY A 1 102 ? -12.784 -7.511 -4.815 1.00 70.25 102 GLY A CA 1
ATOM 808 C C . GLY A 1 102 ? -12.119 -7.697 -6.182 1.00 70.25 102 GLY A C 1
ATOM 809 O O . GLY A 1 102 ? -11.636 -8.785 -6.472 1.00 70.25 102 GLY A O 1
ATOM 810 N N . VAL A 1 103 ? -12.031 -6.650 -7.010 1.00 70.62 103 VAL A N 1
ATOM 811 C CA . VAL A 1 103 ? -11.405 -6.752 -8.346 1.00 70.62 103 VAL A CA 1
ATOM 812 C C . VAL A 1 103 ? -9.907 -7.018 -8.212 1.00 70.62 103 VAL A C 1
ATOM 814 O O . VAL A 1 103 ? -9.364 -7.868 -8.913 1.00 70.62 103 VAL A O 1
ATOM 817 N N . LEU A 1 104 ? -9.259 -6.355 -7.252 1.00 73.12 104 LEU A N 1
ATOM 818 C CA . LEU A 1 104 ? -7.845 -6.568 -6.957 1.00 73.12 104 LEU A CA 1
ATOM 819 C C . LEU A 1 104 ? -7.577 -8.005 -6.475 1.00 73.12 104 LEU A C 1
ATOM 821 O O . LEU A 1 104 ? -6.600 -8.624 -6.893 1.00 73.12 104 LEU A O 1
ATOM 825 N N . ALA A 1 105 ? -8.474 -8.564 -5.655 1.00 78.25 105 ALA A N 1
ATOM 826 C CA . ALA A 1 105 ? -8.390 -9.951 -5.207 1.00 78.25 105 ALA A CA 1
ATOM 827 C C . ALA A 1 105 ? -8.519 -10.951 -6.370 1.00 78.25 105 ALA A C 1
ATOM 829 O O . ALA A 1 105 ? -7.739 -11.899 -6.438 1.00 78.25 105 ALA A O 1
ATOM 830 N N . TYR A 1 106 ? -9.439 -10.721 -7.315 1.00 80.12 106 TYR A N 1
ATOM 831 C CA . TYR A 1 106 ? -9.578 -11.566 -8.509 1.00 80.12 106 TYR A CA 1
ATOM 832 C C . TYR A 1 106 ? -8.344 -11.511 -9.415 1.00 80.12 106 TYR A C 1
ATOM 834 O O . TYR A 1 106 ? -7.870 -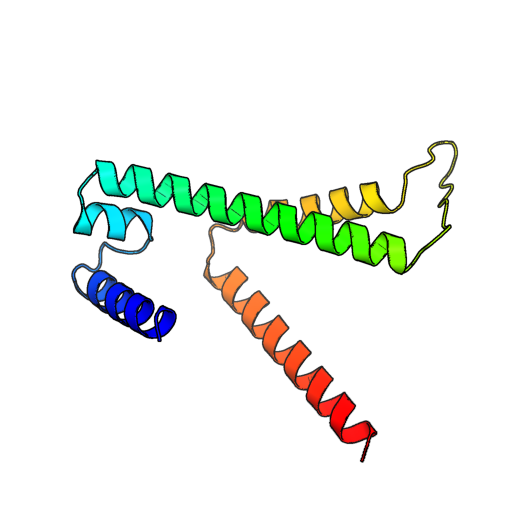12.556 -9.860 1.00 80.12 106 TYR A O 1
ATOM 842 N N . VAL A 1 107 ? -7.794 -10.317 -9.659 1.00 82.69 107 VAL A N 1
ATOM 843 C CA . VAL A 1 107 ? -6.569 -10.152 -10.460 1.00 82.69 107 VAL A CA 1
ATOM 844 C C . VAL A 1 107 ? -5.383 -10.854 -9.790 1.00 82.69 107 VAL A C 1
ATOM 846 O O . VAL A 1 107 ? -4.640 -11.572 -10.458 1.00 82.69 107 VAL A O 1
ATOM 849 N N . SER A 1 108 ? -5.245 -10.722 -8.467 1.00 83.44 108 SER A N 1
ATOM 850 C CA . SER A 1 108 ? -4.203 -11.408 -7.691 1.00 83.44 108 SER A CA 1
ATOM 851 C C . SER A 1 108 ? -4.335 -12.936 -7.761 1.00 83.44 108 SER A C 1
ATOM 853 O O . SER A 1 108 ? -3.364 -13.633 -8.061 1.00 83.44 108 SER A O 1
ATOM 855 N N . ALA A 1 109 ? -5.550 -13.467 -7.576 1.00 88.62 109 ALA A N 1
ATOM 856 C CA . ALA A 1 109 ? -5.818 -14.900 -7.684 1.00 88.62 109 ALA A CA 1
ATOM 857 C C . ALA A 1 109 ? -5.496 -15.443 -9.088 1.00 88.62 109 ALA A C 1
ATOM 859 O O . ALA A 1 109 ? -4.872 -16.497 -9.216 1.00 88.62 109 ALA A O 1
ATOM 860 N N . GLY A 1 110 ? -5.863 -14.702 -10.138 1.00 89.12 110 GLY A N 1
ATOM 861 C CA . GLY A 1 110 ? -5.511 -15.041 -11.517 1.00 89.12 110 GLY A CA 1
ATOM 862 C C . GLY A 1 110 ? -3.998 -15.089 -11.742 1.00 89.12 110 GLY A C 1
ATOM 863 O O . GLY A 1 110 ? -3.493 -16.057 -12.308 1.00 89.12 110 GLY A O 1
ATOM 864 N N . GLY A 1 111 ? -3.260 -14.093 -11.241 1.00 86.69 111 GLY A N 1
ATOM 865 C CA . GLY A 1 111 ? -1.798 -14.053 -11.329 1.00 86.69 111 GLY A CA 1
ATOM 866 C C . GLY A 1 111 ? -1.122 -15.241 -10.641 1.00 86.69 111 GLY A C 1
ATOM 867 O O . GLY A 1 111 ? -0.221 -15.854 -11.215 1.00 86.69 111 GLY A O 1
ATOM 868 N N . PHE A 1 112 ? -1.597 -15.625 -9.452 1.00 90.94 112 PHE A N 1
ATOM 869 C CA . PHE A 1 112 ? -1.080 -16.793 -8.735 1.00 90.94 112 PHE A CA 1
ATOM 870 C C . PHE A 1 112 ? -1.295 -18.095 -9.519 1.00 90.94 112 PHE A C 1
ATOM 872 O O . PHE A 1 112 ? -0.367 -18.891 -9.659 1.00 90.94 112 PHE A O 1
ATOM 879 N N . LEU A 1 113 ? -2.495 -18.295 -10.076 1.00 92.00 113 LEU A N 1
ATOM 880 C CA . LEU A 1 113 ? -2.820 -19.480 -10.876 1.00 92.00 113 LEU A CA 1
ATOM 881 C C . LEU A 1 113 ? -1.966 -19.574 -12.145 1.00 92.00 113 LEU A C 1
ATOM 883 O O . LEU A 1 113 ? -1.456 -20.648 -12.460 1.00 92.00 113 LEU A O 1
ATOM 887 N N . LEU A 1 114 ? -1.784 -18.457 -12.854 1.00 92.06 114 LEU A N 1
ATOM 888 C CA . LEU A 1 114 ? -0.947 -18.402 -14.054 1.00 92.06 114 LEU A CA 1
ATOM 889 C C . LEU A 1 114 ? 0.521 -18.703 -13.732 1.00 92.06 114 LEU A C 1
ATOM 891 O O . LEU A 1 114 ? 1.140 -19.513 -14.421 1.00 92.06 114 LEU A O 1
ATOM 895 N N . GLY A 1 115 ? 1.062 -18.103 -12.667 1.00 90.69 115 GLY A N 1
ATOM 896 C CA . GLY A 1 115 ? 2.429 -18.365 -12.217 1.00 90.69 115 GLY A CA 1
ATOM 897 C C . GLY A 1 115 ? 2.638 -19.827 -11.818 1.00 90.69 115 GLY A C 1
ATOM 898 O O . GLY A 1 115 ? 3.582 -20.465 -12.278 1.00 90.69 115 GLY A O 1
ATOM 899 N N . TYR A 1 116 ? 1.717 -20.386 -11.030 1.00 92.62 116 TYR A N 1
ATOM 900 C CA . TYR A 1 116 ? 1.753 -21.790 -10.619 1.00 92.62 116 TYR A CA 1
ATOM 901 C C . TYR A 1 116 ? 1.684 -22.750 -11.816 1.00 92.62 116 TYR A C 1
ATOM 903 O O . TYR A 1 116 ? 2.486 -23.679 -11.915 1.00 92.62 116 TYR A O 1
ATOM 911 N N . CYS A 1 117 ? 0.775 -22.492 -12.761 1.00 91.75 117 CYS A N 1
ATOM 912 C CA . CYS A 1 117 ? 0.656 -23.266 -13.995 1.00 91.75 117 CYS A CA 1
ATOM 913 C C . CYS A 1 117 ? 1.950 -23.213 -14.822 1.00 91.75 117 CYS A C 1
ATOM 915 O O . CYS A 1 117 ? 2.433 -24.244 -15.280 1.00 91.75 117 CYS A O 1
ATOM 917 N N . CYS A 1 118 ? 2.559 -22.032 -14.955 1.00 91.62 118 CYS A N 1
ATOM 918 C CA . CYS A 1 118 ? 3.812 -21.859 -15.687 1.00 91.62 118 CYS A CA 1
ATOM 919 C C . CYS A 1 118 ? 4.956 -22.690 -15.082 1.00 91.62 118 CYS A C 1
ATOM 921 O O . CYS A 1 118 ? 5.668 -23.379 -15.810 1.00 91.62 118 CYS A O 1
ATOM 923 N N . VAL A 1 119 ? 5.089 -22.691 -13.750 1.00 92.00 119 VAL A N 1
ATOM 924 C CA . VAL A 1 119 ? 6.101 -23.496 -13.045 1.00 92.00 119 VAL A CA 1
ATOM 925 C C . VAL A 1 119 ? 5.866 -24.994 -13.252 1.00 92.00 119 VAL A C 1
ATOM 927 O O . VAL A 1 119 ? 6.813 -25.716 -13.554 1.00 92.00 119 VAL A O 1
ATOM 930 N N . LEU A 1 120 ? 4.620 -25.467 -13.147 1.00 90.62 120 LEU A N 1
ATOM 931 C CA . LEU A 1 120 ? 4.286 -26.871 -13.413 1.00 90.62 120 LEU A CA 1
ATOM 932 C C . LEU A 1 120 ? 4.613 -27.282 -14.854 1.00 90.62 120 LEU A C 1
ATOM 934 O O . LEU A 1 120 ? 5.213 -28.332 -15.070 1.00 90.62 120 LEU A O 1
ATOM 938 N N . CYS A 1 121 ? 4.258 -26.446 -15.832 1.00 88.06 121 CYS A N 1
ATOM 939 C CA . CYS A 1 121 ? 4.578 -26.680 -17.238 1.00 88.06 121 CYS A CA 1
ATOM 940 C C . CYS A 1 121 ? 6.090 -26.688 -17.500 1.00 88.06 121 CYS A C 1
ATOM 942 O O . CYS A 1 121 ? 6.552 -27.452 -18.342 1.00 88.06 121 CYS A O 1
ATOM 944 N N . ALA A 1 122 ? 6.863 -25.857 -16.795 1.00 87.62 122 ALA A N 1
ATOM 945 C CA . ALA A 1 122 ? 8.316 -25.825 -16.930 1.00 87.62 122 ALA A CA 1
ATOM 946 C C . ALA A 1 122 ? 8.962 -27.093 -16.349 1.00 87.62 122 ALA A C 1
ATOM 948 O O . ALA A 1 122 ? 9.730 -27.749 -17.042 1.00 87.62 122 ALA A O 1
ATOM 949 N N . VAL A 1 123 ? 8.573 -27.495 -15.1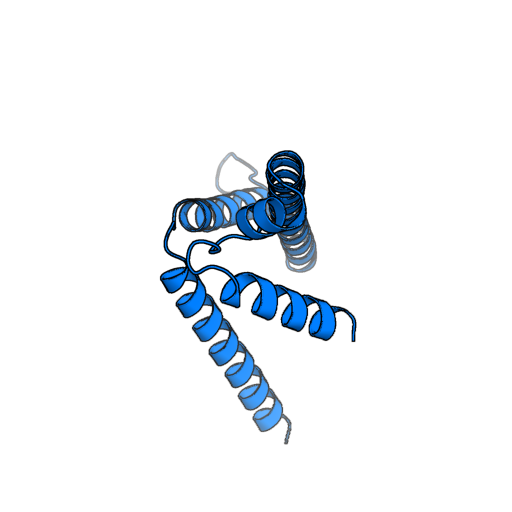34 1.00 87.94 123 VAL A N 1
ATOM 950 C CA . VAL A 1 123 ? 9.078 -28.718 -14.482 1.00 87.94 123 VAL A CA 1
ATOM 951 C C . VAL A 1 123 ? 8.707 -29.973 -15.273 1.00 87.94 123 VAL A C 1
ATOM 953 O O . VAL A 1 123 ? 9.526 -30.875 -15.406 1.00 87.94 123 VAL A O 1
ATOM 956 N N . GLY A 1 124 ? 7.502 -30.028 -15.845 1.00 80.62 124 GLY A N 1
ATOM 957 C CA . GLY A 1 124 ? 7.082 -31.140 -16.702 1.00 80.62 124 GLY A CA 1
ATOM 958 C C . GLY A 1 124 ? 7.782 -31.197 -18.064 1.00 80.62 124 GLY A C 1
ATOM 959 O O . GLY A 1 124 ? 7.614 -32.179 -18.776 1.00 80.62 124 GLY A O 1
ATOM 960 N N . ARG A 1 125 ? 8.536 -30.158 -18.448 1.00 75.81 125 ARG A N 1
ATOM 961 C CA . ARG A 1 125 ? 9.325 -30.123 -19.689 1.00 75.81 125 ARG A CA 1
ATOM 962 C C . ARG A 1 125 ? 10.780 -30.559 -19.484 1.00 75.81 125 ARG A C 1
ATOM 964 O O . ARG A 1 125 ? 11.439 -30.887 -20.465 1.00 75.81 125 ARG A O 1
ATOM 971 N N . ASP A 1 126 ? 11.252 -30.570 -18.237 1.00 60.16 126 ASP A N 1
ATOM 972 C CA . ASP A 1 126 ? 12.623 -30.931 -17.855 1.00 60.16 126 ASP A CA 1
ATOM 973 C C . ASP A 1 126 ? 12.757 -32.391 -17.349 1.00 60.16 126 ASP A C 1
ATOM 975 O O . ASP A 1 126 ? 13.839 -32.780 -16.903 1.00 60.16 126 ASP A O 1
ATOM 979 N N . GLY A 1 127 ? 11.691 -33.205 -17.410 1.00 51.12 127 GLY A N 1
ATOM 980 C CA . GLY A 1 127 ? 11.670 -34.629 -17.026 1.00 51.12 127 GLY A CA 1
ATOM 981 C C . GLY A 1 127 ? 11.106 -35.525 -18.118 1.00 51.12 127 GLY A C 1
ATOM 982 O O . GLY A 1 127 ? 11.609 -36.664 -18.240 1.00 51.12 127 GLY A O 1
#

Sequence (127 aa):
MICCYTGLLLQRCMNADPRIRTYPDIGEFAFGYSGRIFVSIFMYLELYLVAIGFLILEGDNLDKLFPDTRLTVGTISIASKQLFVMLVALIILPTTWLRSLGVLAYVSAGGFLLGYCCVLCAVGRDG